Protein 5W39 (pdb70)

Sequence (171 aa):
MKEYTLDKAHTDVGFKIKHLQISNVKGNFKDYSAVIDFDPASAEFKKLDVTIKIASVNTENQTRDNHLQQDDFFKAKKYPDMTFTMKKYEKIDNEKGKMTGTLTIAGVSKDIVLDAEIGGVAKGKDGKEKIGFSLNGKIKRSDFKFATSTSTITLSDDINLCIEVEANEKE

Nearest PDB structures (foldseek):
  5w39-assembly1_A  TM=1.006E+00  e=1.011E-32  Campylobacter jejuni
  5w2x-assembly1_A  TM=1.005E+00  e=2.781E-31  Campylobacter jejuni
  5w17-assembly1_A  TM=1.004E+00  e=4.611E-31  Campylobacter jejuni subsp. jejuni NCTC 11168 = ATCC 700819
  5w2d-assembly1_A  TM=1.003E+00  e=7.228E-31  Campylobacter jejuni
  1wub-assembly1_A  TM=8.404E-01  e=8.706E-11  Thermus thermophilus

Secondary structure (DSSP, 8-state):
-------GGG-----------------EES-EEEEEEEETTTTEEEEEEEEEEGGGE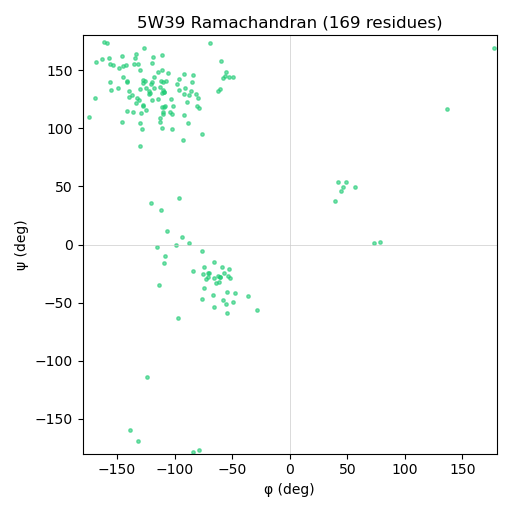E-S-HHHHHHHHSTTTT-TTT--EEEEEEEEEEEEETTEEEEEEEEEETTEEEEEEEEEE---EEE-TTS-EEEEEEEEEEEEGGGGTTTTTS-TTTS-SEEEEEEEEEEE---

Structure (mmCIF, N/CA/C/O backbone):
data_5W39
#
_entry.id   5W39
#
_cell.lengt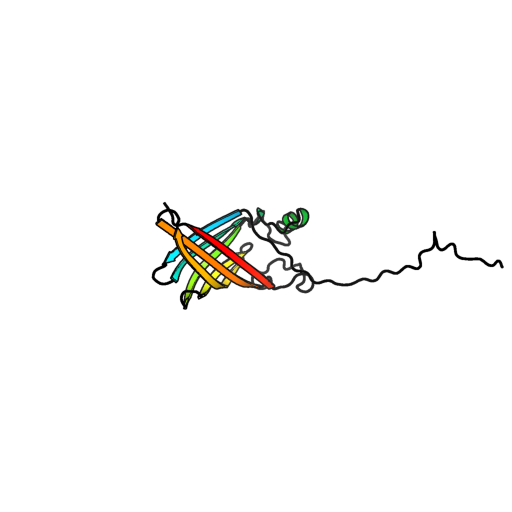h_a   178.242
_cell.length_b   178.242
_cell.length_c   50.599
_cell.angle_alpha   90.000
_cell.angle_beta   90.000
_cell.angle_gamma   120.000
#
_symmetry.space_group_name_H-M   'P 6 2 2'
#
loop_
_entity.id
_entity.type
_entity.pdbx_description
1 polymer 'Polyisoprenoid-binding protein'
2 non-polymer EICOSANE
3 non-polymer 'SULFATE ION'
4 non-polymer 3-(bromomethyl)-2,5,6-trimethyl-1H,7H-pyrazolo[1,2-a]pyrazole-1,7-dione
5 water water
#
loop_
_atom_site.group_PDB
_atom_site.id
_atom_site.type_symbol
_atom_site.label_atom_id
_atom_site.label_alt_id
_atom_site.label_comp_id
_atom_site.label_asym_id
_atom_site.label_entity_id
_atom_site.label_seq_id
_atom_site.pdbx_PDB_ins_code
_atom_site.Cartn_x
_atom_site.Cartn_y
_atom_site.Cartn_z
_atom_site.occupancy
_atom_site.B_iso_or_equiv
_atom_site.auth_seq_id
_atom_site.auth_comp_id
_atom_site.auth_asym_id
_atom_site.auth_atom_id
_atom_site.pdbx_PDB_model_num
ATOM 1 N N . MET A 1 1 ? 79.165 -42.784 38.543 1.00 81.78 21 MET A N 1
ATOM 2 C CA . MET A 1 1 ? 77.725 -43.161 38.519 1.00 88.54 21 MET A CA 1
ATOM 3 C C . MET A 1 1 ? 76.796 -42.083 39.069 1.00 79.38 21 MET A C 1
ATOM 4 O O . MET A 1 1 ? 77.215 -41.161 39.722 1.00 74.72 21 MET A O 1
ATOM 9 N N . LYS A 1 2 ? 75.518 -42.211 38.775 1.00 80.39 22 LYS A N 1
ATOM 10 C CA . LYS A 1 2 ? 74.509 -41.271 39.222 1.00 79.84 22 LYS A CA 1
ATOM 11 C C . LYS A 1 2 ? 73.322 -42.089 39.737 1.00 86.15 22 LYS A C 1
ATOM 12 O O . LYS A 1 2 ? 73.151 -43.257 39.374 1.00 106.89 22 LYS A O 1
ATOM 18 N N . GLU A 1 3 ? 72.537 -41.488 40.618 1.00 83.20 23 GLU A N 1
ATOM 19 C CA . GLU A 1 3 ? 71.445 -42.174 41.276 1.00 77.76 23 GLU A CA 1
ATOM 20 C C . GLU A 1 3 ? 70.175 -41.610 40.731 1.00 73.02 23 GLU A C 1
ATOM 21 O O . GLU A 1 3 ? 70.083 -40.399 40.509 1.00 76.11 23 GLU A O 1
ATOM 27 N N . TYR A 1 4 ? 69.195 -42.487 40.502 1.00 66.23 24 TYR A N 1
ATOM 28 C CA . TYR A 1 4 ? 67.933 -42.052 39.914 1.00 64.54 24 TYR A CA 1
ATOM 29 C C . TYR A 1 4 ? 66.760 -42.501 40.772 1.00 64.21 24 TYR A C 1
ATOM 30 O O . TYR A 1 4 ? 66.939 -43.293 41.704 1.00 67.86 24 TYR A O 1
ATOM 39 N N . THR A 1 5 ? 65.582 -41.978 40.453 1.00 58.49 25 THR A N 1
ATOM 40 C CA . THR A 1 5 ? 64.360 -42.227 41.170 1.00 71.53 25 THR A CA 1
ATOM 41 C C . THR A 1 5 ? 63.379 -42.421 40.068 1.00 70.65 25 THR A C 1
ATOM 42 O O . THR A 1 5 ? 63.280 -41.566 39.195 1.00 72.52 25 THR A O 1
ATOM 46 N N . LEU A 1 6 ? 62.626 -43.509 40.118 1.00 71.00 26 LEU A N 1
ATOM 47 C CA . LEU A 1 6 ? 61.603 -43.773 39.092 1.00 77.40 26 LEU A CA 1
ATOM 48 C C . LEU A 1 6 ? 60.649 -42.598 38.988 1.00 75.61 26 LEU A C 1
ATOM 49 O O . LEU A 1 6 ? 60.430 -41.896 39.964 1.00 94.30 26 LEU A O 1
ATOM 54 N N . ASP A 1 7 ? 60.121 -42.355 37.802 1.00 73.19 27 ASP A N 1
ATOM 55 C CA . ASP A 1 7 ? 58.945 -41.532 37.677 1.00 74.49 27 ASP A CA 1
ATOM 56 C C . ASP A 1 7 ? 57.842 -42.558 37.470 1.00 76.92 27 ASP A C 1
ATOM 57 O O . ASP A 1 7 ? 57.647 -43.077 36.368 1.00 79.02 27 ASP A O 1
ATOM 62 N N . LYS A 1 8 ? 57.135 -42.848 38.558 1.00 82.43 28 LYS A N 1
ATOM 63 C CA . LYS A 1 8 ? 56.066 -43.832 38.582 1.00 73.09 28 LYS A CA 1
ATOM 64 C C . LYS A 1 8 ? 54.981 -43.596 37.511 1.00 74.11 28 LYS A C 1
ATOM 65 O O . LYS A 1 8 ? 54.342 -44.548 37.050 1.00 80.85 28 LYS A O 1
ATOM 71 N N . ALA A 1 9 ? 54.804 -42.350 37.089 1.00 71.05 29 ALA A N 1
ATOM 72 C CA . ALA A 1 9 ? 53.765 -42.012 36.110 1.00 74.95 29 ALA A CA 1
ATOM 73 C C . ALA A 1 9 ? 54.104 -42.417 34.659 1.00 78.82 29 ALA A C 1
ATOM 74 O O . ALA A 1 9 ? 53.205 -42.609 33.848 1.00 78.51 29 ALA A O 1
ATOM 76 N N . HIS A 1 10 ? 55.392 -42.519 34.326 1.00 81.88 30 HIS A N 1
ATOM 77 C CA . HIS A 1 10 ? 55.829 -43.028 33.003 1.00 91.61 30 HIS A CA 1
ATOM 78 C C . HIS A 1 10 ? 56.718 -44.274 33.148 1.00 88.60 30 HIS A C 1
ATOM 79 O O . HIS A 1 10 ? 57.697 -44.438 32.400 1.00 81.89 30 HIS A O 1
ATOM 86 N N . THR A 1 11 ? 56.381 -45.106 34.149 1.00 82.25 31 THR A N 1
ATOM 87 C CA . THR A 1 11 ? 56.977 -46.429 34.412 1.00 67.75 31 THR A CA 1
ATOM 88 C C . THR A 1 11 ? 55.874 -47.514 34.488 1.00 67.92 31 THR A C 1
ATOM 89 O O . THR A 1 11 ? 54.777 -47.252 34.953 1.00 75.94 31 THR A O 1
ATOM 93 N N . ASP A 1 12 ? 56.162 -48.692 33.941 1.00 69.48 32 ASP A N 1
ATOM 94 C CA . ASP A 1 12 ? 55.252 -49.836 33.929 1.00 69.26 32 ASP A CA 1
ATOM 95 C C . ASP A 1 12 ? 56.075 -51.082 34.297 1.00 68.23 32 ASP A C 1
ATOM 96 O O . ASP A 1 12 ? 57.006 -51.455 33.564 1.00 71.05 32 ASP A O 1
ATOM 101 N N . VAL A 1 13 ? 55.771 -51.679 35.449 1.00 64.38 33 VAL A N 1
ATOM 102 C CA . VAL A 1 13 ? 56.375 -52.936 35.839 1.00 59.61 33 VAL A CA 1
ATOM 103 C C . VAL A 1 13 ? 55.420 -54.014 35.347 1.00 64.98 33 VAL A C 1
ATOM 104 O O . VAL A 1 13 ? 54.499 -54.399 36.059 1.00 77.26 33 VAL A O 1
ATOM 108 N N . GLY A 1 14 ? 55.635 -54.470 34.111 1.00 67.62 34 GLY A N 1
ATOM 109 C CA . GLY A 1 14 ? 54.649 -55.251 33.354 1.00 65.14 34 GLY A CA 1
ATOM 110 C C . GLY A 1 14 ? 55.025 -56.702 33.126 1.00 69.43 34 GLY A C 1
ATOM 111 O O . GLY A 1 14 ? 56.187 -57.080 33.290 1.00 70.29 34 GLY A O 1
ATOM 112 N N . PHE A 1 15 ? 54.022 -57.509 32.756 1.00 66.64 35 PHE A N 1
ATOM 113 C CA . PHE A 1 15 ? 54.175 -58.952 32.469 1.00 60.77 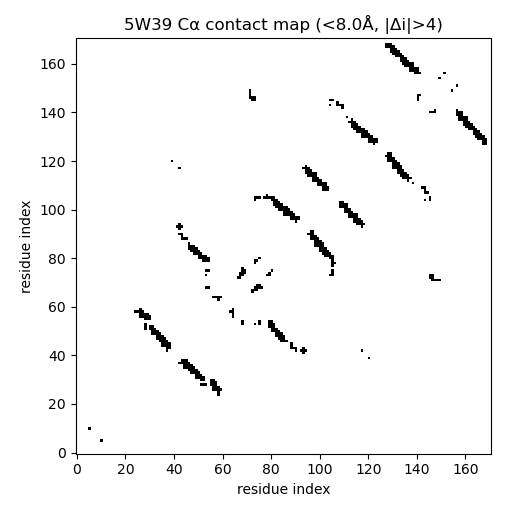35 PHE A CA 1
ATOM 114 C C . PHE A 1 15 ? 53.058 -59.450 31.548 1.00 60.31 35 PHE A C 1
ATOM 115 O O . PHE A 1 15 ? 51.982 -58.863 31.509 1.00 64.09 35 PHE A O 1
ATOM 123 N N . LYS A 1 16 ? 53.325 -60.533 30.822 1.00 60.53 36 LYS A N 1
ATOM 124 C CA . LYS A 1 16 ? 52.399 -61.125 29.858 1.00 58.46 36 LYS A CA 1
ATOM 125 C C . LYS A 1 16 ? 52.520 -62.621 30.039 1.00 57.16 36 LYS A C 1
ATOM 126 O O . LYS A 1 16 ? 53.646 -63.164 30.097 1.00 51.71 36 LYS A O 1
ATOM 132 N N . ILE A 1 17 ? 51.380 -63.295 30.132 1.00 48.67 37 ILE A N 1
ATOM 133 C CA . ILE A 1 17 ? 51.390 -64.764 30.194 1.00 49.13 37 ILE A CA 1
ATOM 134 C C . ILE A 1 17 ? 50.215 -65.332 29.391 1.00 54.62 37 ILE A C 1
ATOM 135 O O . ILE A 1 17 ? 49.082 -64.784 29.387 1.00 59.06 37 ILE A O 1
ATOM 140 N N . LYS A 1 18 ? 50.501 -66.408 28.689 1.00 55.54 38 LYS A N 1
ATOM 141 C CA . LYS A 1 18 ? 49.517 -67.010 27.828 1.00 63.91 38 LYS A CA 1
ATOM 142 C C . LYS A 1 18 ? 48.653 -67.988 28.638 1.00 66.88 38 LYS A C 1
ATOM 143 O O . LYS A 1 18 ? 49.188 -68.830 29.407 1.00 68.99 38 LYS A O 1
ATOM 149 N N . HIS A 1 19 ? 47.332 -67.885 28.482 1.00 60.29 39 HIS A N 1
ATOM 150 C CA . HIS A 1 19 ? 46.466 -68.988 28.912 1.00 67.67 39 HIS A CA 1
ATOM 151 C C . HIS A 1 19 ? 45.362 -69.423 27.938 1.00 68.80 39 HIS A C 1
ATOM 152 O O . HIS A 1 19 ? 44.966 -68.683 27.038 1.00 70.53 39 HIS A O 1
ATOM 159 N N . LEU A 1 20 ? 44.890 -70.642 28.167 1.00 65.45 40 LEU A N 1
ATOM 160 C CA . LEU A 1 20 ? 43.798 -71.236 27.445 1.00 64.83 40 LEU A CA 1
ATOM 161 C C . LEU A 1 20 ? 42.488 -70.947 28.154 1.00 68.11 40 LEU A C 1
ATOM 162 O O . LEU A 1 20 ? 42.465 -70.803 29.376 1.00 85.61 40 LEU A O 1
ATOM 167 N N . GLN A 1 21 ? 41.419 -70.799 27.374 1.00 69.97 41 GLN A N 1
ATOM 168 C CA . GLN A 1 21 ? 40.037 -70.695 27.875 1.00 69.07 41 GLN A CA 1
ATOM 169 C C . GLN A 1 21 ? 39.090 -71.478 26.994 1.00 71.65 41 GLN A C 1
ATOM 170 O O . GLN A 1 21 ? 39.069 -71.322 25.762 1.00 74.45 41 GLN A O 1
ATOM 176 N N . ILE A 1 22 ? 38.331 -72.344 27.645 1.00 72.03 42 ILE A N 1
ATOM 177 C CA . ILE A 1 22 ? 37.291 -73.140 27.012 1.00 68.98 42 ILE A CA 1
ATOM 178 C C . ILE A 1 22 ? 36.047 -72.275 26.969 1.00 67.87 42 ILE A C 1
ATOM 179 O O . ILE A 1 22 ? 35.801 -71.488 27.882 1.00 71.15 42 ILE A O 1
ATOM 184 N N . SER A 1 23 ? 35.330 -72.352 25.856 1.00 75.49 43 SER A N 1
ATOM 185 C CA . SER A 1 23 ? 34.033 -71.668 25.672 1.00 77.44 43 SER A CA 1
ATOM 186 C C . SER A 1 23 ? 33.185 -72.454 24.640 1.00 83.12 43 SER A C 1
ATOM 187 O O . SER A 1 23 ? 33.722 -73.217 23.799 1.00 78.09 43 SER A O 1
ATOM 190 N N . ASN A 1 24 ? 31.865 -72.298 24.751 1.00 81.79 44 ASN A N 1
ATOM 191 C CA . ASN A 1 24 ? 30.926 -72.909 23.818 1.00 79.48 44 ASN A CA 1
ATOM 192 C C . ASN A 1 24 ? 30.665 -71.988 22.651 1.00 74.28 44 ASN A C 1
ATOM 193 O O . ASN A 1 24 ? 30.240 -70.858 22.868 1.00 79.34 44 ASN A O 1
ATOM 198 N N . VAL A 1 25 ? 30.922 -72.431 21.419 1.00 67.04 45 VAL A N 1
ATOM 199 C CA . VAL A 1 25 ? 30.314 -71.720 20.271 1.00 70.46 45 VAL A CA 1
ATOM 200 C C . VAL A 1 25 ? 28.876 -72.219 20.143 1.00 67.12 45 VAL A C 1
ATOM 201 O O . VAL A 1 25 ? 28.664 -73.441 19.990 1.00 71.05 45 VAL A O 1
ATOM 205 N N . LYS A 1 26 ? 27.919 -71.290 20.269 1.00 61.04 46 LYS A N 1
ATOM 206 C CA . LYS A 1 26 ? 26.474 -71.557 20.095 1.00 62.88 46 LYS A CA 1
ATOM 207 C C . LYS A 1 26 ? 26.013 -70.958 18.742 1.00 71.55 46 LYS A C 1
ATOM 208 O O . LYS A 1 26 ? 26.570 -69.961 18.268 1.00 76.54 46 LYS A O 1
ATOM 210 N N . GLY A 1 27 ? 25.040 -71.592 18.094 1.00 75.81 47 GLY A N 1
ATOM 211 C CA . GLY A 1 27 ? 24.613 -71.170 16.765 1.00 69.20 47 GLY A CA 1
ATOM 212 C C . GLY A 1 27 ? 23.334 -71.840 16.368 1.00 71.72 47 GLY A C 1
ATOM 213 O O . GLY A 1 27 ? 22.989 -72.897 16.907 1.00 69.53 47 GLY A O 1
ATOM 214 N N . ASN A 1 28 ? 22.625 -71.209 15.436 1.00 74.55 48 ASN A N 1
ATOM 215 C CA . ASN A 1 28 ? 21.460 -71.815 14.767 1.00 73.75 48 ASN A CA 1
ATOM 216 C C . ASN A 1 28 ? 21.584 -71.614 13.255 1.00 74.05 48 ASN A C 1
ATOM 217 O O . ASN A 1 28 ? 22.654 -71.201 12.749 1.00 74.54 48 ASN A O 1
ATOM 222 N N . PHE A 1 29 ? 20.498 -71.902 12.546 1.00 67.02 49 PHE A N 1
ATOM 223 C CA . PHE A 1 29 ? 20.444 -71.701 11.109 1.00 67.39 49 PHE A CA 1
ATOM 224 C C . PHE A 1 29 ? 19.162 -70.949 10.796 1.00 75.89 49 PHE A C 1
ATOM 225 O O . PHE A 1 29 ? 18.082 -71.431 11.186 1.00 73.01 49 PHE A O 1
ATOM 233 N N . LYS A 1 30 ? 19.279 -69.791 10.113 1.00 74.99 50 LYS A N 1
ATOM 234 C CA . LYS A 1 30 ? 18.126 -68.916 9.820 1.00 81.86 50 LYS A CA 1
ATOM 235 C C . LYS A 1 30 ? 17.196 -69.550 8.759 1.00 80.96 50 LYS A C 1
ATOM 236 O O . LYS A 1 30 ? 15.972 -69.355 8.776 1.00 79.71 50 LYS A O 1
ATOM 238 N N . ASP A 1 31 ? 17.767 -70.382 7.898 1.00 75.09 51 ASP A N 1
ATOM 239 C CA . ASP A 1 31 ? 17.000 -70.957 6.813 1.00 79.12 51 ASP A CA 1
ATOM 240 C C . ASP A 1 31 ? 17.050 -72.491 6.675 1.00 69.34 51 ASP A C 1
ATOM 241 O O . ASP A 1 31 ? 18.116 -73.081 6.433 1.00 78.09 51 ASP A O 1
ATOM 246 N N . TYR A 1 32 ? 15.878 -73.115 6.774 1.00 61.26 52 TYR A N 1
ATOM 247 C CA . TYR A 1 32 ? 15.724 -74.581 6.807 1.00 60.33 52 TYR A CA 1
ATOM 248 C C . TYR A 1 32 ? 14.281 -74.916 6.501 1.00 61.38 52 TYR A C 1
ATOM 249 O O . TYR A 1 32 ? 13.388 -74.085 6.688 1.00 62.52 52 TYR A O 1
ATOM 258 N N .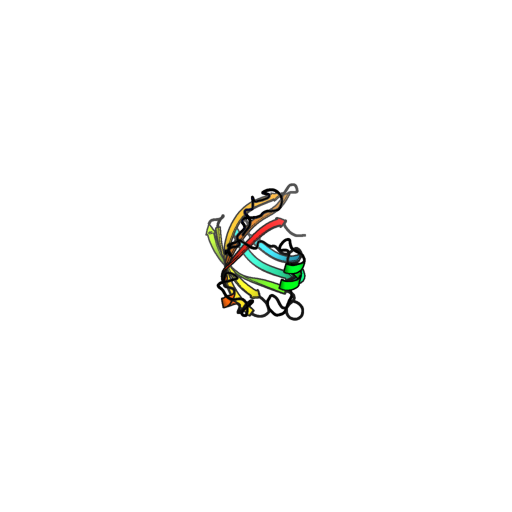 SER A 1 33 ? 14.019 -76.139 6.086 1.00 63.25 53 SER A N 1
ATOM 259 C CA . SER A 1 33 ? 12.629 -76.568 5.952 1.00 72.67 53 SER A CA 1
ATOM 260 C C . SER A 1 33 ? 12.412 -77.935 6.628 1.00 78.12 53 SER A C 1
ATOM 261 O O . SER A 1 33 ? 13.356 -78.739 6.740 1.00 80.35 53 SER A O 1
ATOM 264 N N . ALA A 1 34 ? 11.176 -78.219 7.039 1.00 70.25 54 ALA A N 1
ATOM 265 C CA . ALA A 1 34 ? 10.847 -79.564 7.498 1.00 69.32 54 ALA A CA 1
ATOM 266 C C . ALA A 1 34 ? 9.465 -80.043 7.101 1.00 66.37 54 ALA A C 1
ATOM 267 O O . ALA A 1 34 ? 8.551 -79.246 6.892 1.00 78.37 54 ALA A O 1
ATOM 269 N N . VAL A 1 35 ? 9.361 -81.365 7.034 1.00 63.13 55 VAL A N 1
ATOM 270 C CA . VAL A 1 35 ? 8.127 -82.138 6.926 1.00 67.68 55 VAL A CA 1
ATOM 271 C C . VAL A 1 35 ? 7.911 -82.950 8.243 1.00 69.15 55 VAL A C 1
ATOM 272 O O . VAL A 1 35 ? 8.628 -83.912 8.543 1.00 73.32 55 VAL A O 1
ATOM 276 N N . ILE A 1 36 ? 6.927 -82.524 9.025 1.00 66.70 56 ILE A N 1
ATOM 277 C CA . ILE A 1 36 ? 6.562 -83.127 10.299 1.00 63.95 56 ILE A CA 1
ATOM 278 C C . ILE A 1 36 ? 5.187 -83.878 10.288 1.00 70.65 56 ILE A C 1
ATOM 279 O O . ILE A 1 36 ? 4.118 -83.268 10.148 1.00 76.05 56 ILE A O 1
ATOM 284 N N . ASP A 1 37 ? 5.232 -85.201 10.420 1.00 69.38 57 ASP A N 1
ATOM 285 C CA . ASP A 1 37 ? 4.046 -86.020 10.602 1.00 67.83 57 ASP A CA 1
ATOM 286 C C . ASP A 1 37 ? 4.037 -86.590 12.003 1.00 73.97 57 ASP A C 1
ATOM 287 O O . ASP A 1 37 ? 4.917 -87.397 12.369 1.00 71.25 57 ASP A O 1
ATOM 292 N N . PHE A 1 38 ? 3.009 -86.216 12.759 1.00 69.17 58 PHE A N 1
ATOM 293 C CA . PHE A 1 38 ? 2.880 -86.597 14.155 1.00 71.34 58 PHE A CA 1
ATOM 294 C C . PHE A 1 38 ? 1.424 -86.916 14.536 1.00 71.59 58 PHE A C 1
ATOM 295 O O . PHE A 1 38 ? 0.508 -86.198 14.137 1.00 73.74 58 PHE A O 1
ATOM 303 N N . ASP A 1 39 ? 1.244 -87.954 15.357 1.00 70.19 59 ASP A N 1
ATOM 304 C CA . ASP A 1 39 ? -0.064 -88.466 15.789 1.00 61.89 59 ASP A CA 1
ATOM 305 C C . ASP A 1 39 ? -0.307 -88.211 17.261 1.00 67.60 59 ASP A C 1
ATOM 306 O O . ASP A 1 39 ? 0.162 -89.001 18.112 1.00 68.07 59 ASP A O 1
ATOM 311 N N . PRO A 1 40 ? -1.090 -87.163 17.578 1.00 65.34 60 PRO A N 1
ATOM 312 C CA . PRO A 1 40 ? -1.375 -86.843 18.988 1.00 65.89 60 PRO A CA 1
ATOM 313 C C . PRO A 1 40 ? -2.093 -87.960 19.765 1.00 61.69 60 PRO A C 1
ATOM 314 O O . PRO A 1 40 ? -1.910 -88.085 20.974 1.00 66.98 60 PRO A O 1
ATOM 318 N N . ALA A 1 41 ? -2.872 -88.794 19.083 1.00 60.35 61 ALA A N 1
ATOM 319 C CA . ALA A 1 41 ? -3.499 -89.945 19.770 1.00 69.58 61 ALA A CA 1
ATOM 320 C C . ALA A 1 41 ? -2.496 -90.855 20.505 1.00 70.62 61 ALA A C 1
ATOM 321 O O . ALA A 1 41 ? -2.779 -91.353 21.596 1.00 64.05 61 ALA A O 1
ATOM 323 N N . SER A 1 42 ? -1.347 -91.092 19.869 1.00 76.31 62 SER A N 1
ATOM 324 C CA . SER A 1 42 ? -0.370 -92.068 20.352 1.00 66.44 62 SER A CA 1
ATOM 325 C C . SER A 1 42 ? 0.962 -91.409 20.772 1.00 62.12 62 SER A C 1
ATOM 326 O O . SER A 1 42 ? 1.844 -92.085 21.278 1.00 71.07 62 SER A O 1
ATOM 329 N N . ALA A 1 43 ? 1.073 -90.091 20.606 1.00 62.63 63 ALA A N 1
ATOM 330 C CA . ALA A 1 43 ? 2.334 -89.333 20.791 1.00 64.97 63 ALA A CA 1
ATOM 331 C C . ALA A 1 43 ? 3.556 -89.976 20.118 1.00 64.97 63 ALA A C 1
ATOM 332 O O . ALA A 1 43 ? 4.599 -90.170 20.748 1.00 79.02 63 ALA A O 1
ATOM 334 N N . GLU A 1 44 ? 3.376 -90.324 18.842 1.00 61.32 64 GLU A N 1
ATOM 335 C CA . GLU A 1 44 ? 4.400 -90.872 17.970 1.00 64.32 64 GLU A CA 1
ATOM 336 C C . GLU A 1 44 ? 4.651 -89.995 16.757 1.00 68.65 64 GLU A C 1
ATOM 337 O O . GLU A 1 44 ? 3.722 -89.434 16.171 1.00 69.28 64 GLU A O 1
ATOM 343 N N . PHE A 1 45 ? 5.924 -89.866 16.397 1.00 68.14 65 PHE A N 1
ATOM 344 C CA . PHE A 1 45 ? 6.283 -89.261 15.137 1.00 57.89 65 PHE A CA 1
ATOM 345 C C . PHE A 1 45 ? 6.216 -90.316 14.064 1.00 58.48 65 PHE A C 1
ATOM 346 O O . PHE A 1 45 ? 6.497 -91.515 14.310 1.00 60.25 65 PHE A O 1
ATOM 354 N N . LYS A 1 46 ? 5.809 -89.871 12.875 1.00 62.40 66 LYS A N 1
ATOM 355 C CA . LYS A 1 46 ? 5.544 -90.779 11.725 1.00 69.83 66 LYS A CA 1
ATOM 356 C C . LYS A 1 46 ? 6.547 -90.536 10.599 1.00 64.82 66 LYS A C 1
ATOM 357 O O . LYS A 1 46 ? 6.988 -91.467 9.930 1.00 63.74 66 LYS A O 1
ATOM 363 N N . LYS A 1 47 ? 6.929 -89.272 10.442 1.00 57.44 67 LYS A N 1
ATOM 364 C CA . LYS A 1 47 ? 7.908 -88.855 9.480 1.00 59.54 67 LYS A CA 1
ATOM 365 C C . LYS A 1 47 ? 8.500 -87.543 10.018 1.00 60.44 67 LYS A C 1
ATOM 366 O O . LYS A 1 47 ? 7.761 -86.653 10.482 1.00 55.95 67 LYS A O 1
ATOM 372 N N . LEU A 1 48 ? 9.831 -87.443 10.010 1.00 59.93 68 LEU A N 1
ATOM 373 C CA . LEU A 1 48 ? 10.503 -86.165 10.273 1.00 58.68 68 LEU A CA 1
ATOM 374 C C . LEU A 1 48 ? 11.711 -86.032 9.355 1.00 60.90 68 LEU A C 1
ATOM 375 O O . LEU A 1 48 ? 12.650 -86.815 9.446 1.00 64.47 68 LEU A O 1
ATOM 380 N N . ASP A 1 49 ? 11.642 -85.048 8.468 1.00 58.75 69 ASP A N 1
ATOM 381 C CA . ASP A 1 49 ? 12.615 -84.818 7.403 1.00 58.54 69 ASP A CA 1
ATOM 382 C C . ASP A 1 49 ? 12.912 -83.346 7.435 1.00 61.27 69 ASP A C 1
ATOM 383 O O . ASP A 1 49 ? 12.004 -82.522 7.367 1.00 65.76 69 ASP A O 1
ATOM 388 N N . VAL A 1 50 ? 14.180 -83.015 7.628 1.00 63.78 70 VAL A N 1
ATOM 389 C CA . VAL A 1 50 ? 14.615 -81.619 7.778 1.00 63.50 70 VAL A CA 1
ATOM 390 C C . VAL A 1 50 ? 15.751 -81.371 6.778 1.00 64.30 70 VAL A C 1
ATOM 391 O O . VAL A 1 50 ? 16.593 -82.258 6.553 1.00 63.01 70 VAL A O 1
ATOM 395 N N . THR A 1 51 ? 15.752 -80.181 6.178 1.00 59.55 71 THR A N 1
ATOM 396 C CA . THR A 1 51 ? 16.832 -79.716 5.294 1.00 56.00 71 THR A CA 1
ATOM 397 C C . THR A 1 51 ? 17.203 -78.368 5.774 1.00 53.96 71 THR A C 1
ATOM 398 O O . THR A 1 51 ? 16.324 -77.532 6.049 1.00 53.43 71 THR A O 1
ATOM 402 N N . ILE A 1 52 ? 18.510 -78.166 5.894 1.00 55.40 72 ILE A N 1
ATOM 403 C CA . ILE A 1 52 ? 19.043 -76.957 6.489 1.00 60.89 72 ILE A CA 1
ATOM 404 C C . ILE A 1 52 ? 19.983 -76.375 5.477 1.00 60.46 72 ILE A C 1
ATOM 405 O O . ILE A 1 52 ? 20.802 -77.123 4.927 1.00 57.95 72 ILE A O 1
ATOM 410 N N . LYS A 1 53 ? 19.882 -75.062 5.257 1.00 63.65 73 LYS A N 1
ATOM 411 C CA . LYS A 1 53 ? 20.803 -74.340 4.346 1.00 68.58 73 LYS A CA 1
ATOM 412 C C . LYS A 1 53 ? 22.023 -73.875 5.111 1.00 66.37 73 LYS A C 1
ATOM 413 O O . LYS A 1 53 ? 21.976 -72.924 5.900 1.00 64.73 73 LYS A O 1
ATOM 419 N N . ILE A 1 54 ? 23.118 -74.586 4.882 1.00 65.94 74 ILE A N 1
ATOM 420 C CA . ILE A 1 54 ? 24.385 -74.291 5.526 1.00 64.20 74 ILE A CA 1
ATOM 421 C C . ILE A 1 54 ? 24.732 -72.791 5.448 1.00 72.07 74 ILE A C 1
ATOM 422 O O . ILE A 1 54 ? 25.178 -72.197 6.433 1.00 79.97 74 ILE A O 1
ATOM 427 N N . ALA A 1 55 ? 24.495 -72.177 4.288 1.00 79.52 75 ALA A N 1
ATOM 428 C CA . ALA A 1 55 ? 24.727 -70.731 4.099 1.00 78.22 75 ALA A CA 1
ATOM 429 C C . ALA A 1 55 ? 24.042 -69.833 5.146 1.00 78.76 75 ALA A C 1
ATOM 430 O O . ALA A 1 55 ? 24.458 -68.691 5.344 1.00 81.88 75 ALA A O 1
ATOM 432 N N . SER A 1 56 ? 23.006 -70.354 5.810 1.00 71.11 76 SER A N 1
ATOM 433 C CA . SER A 1 56 ? 22.210 -69.562 6.743 1.00 66.33 76 SER A CA 1
ATOM 434 C C . SER A 1 56 ? 22.696 -69.676 8.199 1.00 68.58 76 SER A C 1
ATOM 435 O O . SER A 1 56 ? 22.076 -69.118 9.118 1.00 68.82 76 SER A O 1
ATOM 438 N N . VAL A 1 57 ? 23.828 -70.359 8.389 1.00 63.40 77 VAL A N 1
ATOM 439 C CA . VAL A 1 57 ? 24.435 -70.491 9.697 1.00 68.62 77 VAL A CA 1
ATOM 440 C C . VAL A 1 57 ? 24.562 -69.145 10.395 1.00 74.27 77 VAL A C 1
ATOM 441 O O . VAL A 1 57 ? 24.781 -68.124 9.746 1.00 76.45 77 VAL A O 1
ATOM 445 N N . ASN A 1 58 ? 24.381 -69.146 11.713 1.00 79.41 78 ASN A N 1
ATOM 446 C CA . ASN A 1 58 ? 24.542 -67.932 12.497 1.00 77.46 78 ASN A CA 1
ATOM 447 C C . ASN A 1 58 ? 25.124 -68.189 13.901 1.00 76.00 78 ASN A C 1
ATOM 448 O O . ASN A 1 58 ? 24.446 -68.685 14.806 1.00 68.27 78 ASN A O 1
ATOM 453 N N . THR A 1 59 ? 26.390 -67.841 14.064 1.00 74.57 79 THR A N 1
ATOM 454 C CA . THR A 1 59 ? 27.042 -68.031 15.338 1.00 77.72 79 THR A CA 1
ATOM 455 C C . THR A 1 59 ? 27.334 -66.686 15.958 1.00 83.27 79 THR A C 1
ATOM 456 O O . THR A 1 59 ? 28.302 -66.546 16.724 1.00 82.96 79 THR A O 1
ATOM 460 N N . GLU A 1 60 ? 26.479 -65.712 15.622 1.00 86.90 80 GLU A N 1
ATOM 461 C CA . GLU A 1 60 ? 26.601 -64.318 16.072 1.00 101.54 80 GLU A CA 1
ATOM 462 C C . GLU A 1 60 ? 28.012 -63.745 15.877 1.00 106.29 80 GLU A C 1
ATOM 463 O O . GLU A 1 60 ? 28.635 -63.248 16.826 1.00 121.33 80 GLU A O 1
ATOM 469 N N . ASN A 1 61 ? 28.517 -63.844 14.651 1.00 98.94 81 ASN A N 1
ATOM 470 C CA . ASN A 1 61 ? 29.868 -63.405 14.319 1.00 97.06 81 ASN A CA 1
ATOM 471 C C . ASN A 1 61 ? 29.982 -63.551 12.819 1.00 101.90 81 ASN A C 1
ATOM 472 O O . ASN A 1 61 ? 30.040 -64.674 12.306 1.00 99.23 81 ASN A O 1
ATOM 477 N N . GLN A 1 62 ? 30.031 -62.411 12.129 1.00 112.86 82 GLN A N 1
ATOM 478 C CA . GLN A 1 62 ? 30.073 -62.385 10.663 1.00 119.54 82 GLN A CA 1
ATOM 479 C C . GLN A 1 62 ? 31.245 -63.204 10.071 1.00 110.30 82 GLN A C 1
ATOM 480 O O . GLN A 1 62 ? 31.023 -64.070 9.212 1.00 100.13 82 GLN A O 1
ATOM 486 N N . THR A 1 63 ? 32.467 -62.956 10.548 1.00 98.87 83 THR A N 1
ATOM 487 C CA . THR A 1 63 ? 33.658 -63.599 9.961 1.00 106.36 83 THR A CA 1
ATOM 488 C C . THR A 1 63 ? 33.685 -65.131 10.168 1.00 98.90 83 THR A C 1
ATOM 489 O O . THR A 1 63 ? 34.235 -65.861 9.324 1.00 101.11 83 THR A O 1
ATOM 493 N N . ARG A 1 64 ? 33.077 -65.612 11.260 1.00 93.42 84 ARG A N 1
ATOM 494 C CA . ARG A 1 64 ? 33.051 -67.057 11.550 1.00 89.28 84 ARG A CA 1
ATOM 495 C C . ARG A 1 64 ? 32.032 -67.754 10.657 1.00 82.70 84 ARG A C 1
ATOM 496 O O . ARG A 1 64 ? 32.327 -68.787 10.054 1.00 80.72 84 ARG A O 1
ATOM 504 N N . ASP A 1 65 ? 30.843 -67.170 10.568 1.00 78.13 85 ASP A N 1
ATOM 505 C CA . ASP A 1 65 ? 29.804 -67.649 9.670 1.00 80.22 85 ASP A CA 1
ATOM 506 C C . ASP A 1 65 ? 30.328 -67.879 8.235 1.00 82.70 85 ASP A C 1
ATOM 507 O O . ASP A 1 65 ? 30.158 -68.976 7.675 1.00 84.99 85 ASP A O 1
ATOM 512 N N . ASN A 1 66 ? 31.033 -66.882 7.695 1.00 78.99 86 ASN A N 1
ATOM 513 C CA . ASN A 1 66 ? 31.739 -67.018 6.419 1.00 75.50 86 ASN A CA 1
ATOM 514 C C . ASN A 1 66 ? 32.753 -68.140 6.431 1.00 72.73 86 ASN A C 1
ATOM 515 O O . ASN A 1 66 ? 32.785 -68.947 5.505 1.00 76.56 86 ASN A O 1
ATOM 520 N N . HIS A 1 67 ? 33.581 -68.195 7.469 1.00 64.99 87 HIS A N 1
ATOM 521 C CA . HIS A 1 67 ? 34.613 -69.213 7.526 1.00 69.98 87 HIS A CA 1
ATOM 522 C C . HIS A 1 67 ? 33.992 -70.645 7.538 1.00 75.31 87 HIS A C 1
ATOM 523 O O . HIS A 1 67 ? 34.569 -71.588 6.955 1.00 64.94 87 HIS A O 1
ATOM 530 N N . LEU A 1 68 ? 32.799 -70.793 8.142 1.00 74.89 88 LEU A N 1
ATOM 531 C CA . LEU A 1 68 ? 32.134 -72.115 8.230 1.00 76.65 88 LEU A CA 1
ATOM 532 C C . LEU A 1 68 ? 31.772 -72.654 6.849 1.00 78.94 88 LEU A C 1
ATOM 533 O O . LEU A 1 68 ? 31.834 -73.869 6.610 1.00 67.91 88 LEU A O 1
ATOM 538 N N . GLN A 1 69 ? 31.451 -71.722 5.949 1.00 70.31 89 GLN A N 1
ATOM 539 C CA . GLN A 1 69 ? 31.227 -72.012 4.537 1.00 68.74 89 GLN A CA 1
ATOM 540 C C . GLN A 1 69 ? 32.418 -72.622 3.784 1.00 64.24 89 GLN A C 1
ATOM 541 O O . GLN A 1 69 ? 32.186 -73.357 2.842 1.00 66.44 89 GLN A O 1
ATOM 547 N N . GLN A 1 70 ? 33.655 -72.338 4.216 1.00 71.19 90 GLN A N 1
ATOM 548 C CA . GLN A 1 70 ? 34.913 -72.719 3.497 1.00 73.38 90 GLN A CA 1
ATOM 549 C C . GLN A 1 70 ? 35.204 -74.226 3.495 1.00 69.34 90 GLN A C 1
ATOM 550 O O . GLN A 1 70 ? 34.529 -74.988 4.174 1.00 67.84 90 GLN A O 1
ATOM 556 N N . ASP A 1 71 ? 36.247 -74.616 2.754 1.00 75.60 91 ASP A N 1
ATOM 557 C CA . ASP A 1 71 ? 36.679 -76.010 2.521 1.00 84.00 91 ASP A CA 1
ATOM 558 C C . ASP A 1 71 ? 36.980 -76.788 3.761 1.00 74.68 91 ASP A C 1
ATOM 559 O O . ASP A 1 71 ? 36.966 -78.028 3.734 1.00 82.63 91 ASP A O 1
ATOM 564 N N . ASP A 1 72 ? 37.319 -76.087 4.829 1.00 79.21 92 ASP A N 1
ATOM 565 C CA . ASP A 1 72 ? 37.833 -76.770 6.021 1.00 85.08 92 ASP A CA 1
ATOM 566 C C . ASP A 1 72 ? 36.696 -76.957 7.072 1.00 81.52 92 ASP A C 1
ATOM 567 O O . ASP A 1 72 ? 36.895 -77.549 8.145 1.00 73.04 92 ASP A O 1
ATOM 572 N N . PHE A 1 73 ? 35.507 -76.457 6.694 1.00 75.31 93 PHE A N 1
ATOM 573 C CA . PHE A 1 73 ? 34.231 -76.691 7.372 1.00 67.32 93 PHE A CA 1
ATOM 574 C C . PHE A 1 73 ? 33.139 -77.282 6.466 1.00 62.21 93 PHE A C 1
ATOM 575 O O . PHE A 1 73 ? 33.291 -78.407 6.010 1.00 56.84 93 PHE A O 1
ATOM 583 N N . PHE A 1 74 ? 32.072 -76.545 6.205 1.00 56.17 94 PHE A N 1
ATOM 584 C CA . PHE A 1 74 ? 30.919 -77.071 5.495 1.00 61.91 94 PHE A CA 1
ATOM 585 C C . PHE A 1 74 ? 31.054 -77.328 3.999 1.00 66.74 94 PHE A C 1
ATOM 586 O O . PHE A 1 74 ? 30.374 -78.232 3.464 1.00 71.08 94 PHE A O 1
ATOM 594 N N . LYS A 1 75 ? 31.914 -76.532 3.347 1.00 67.68 95 LYS A N 1
ATOM 595 C CA . LYS A 1 75 ? 32.169 -76.567 1.905 1.00 57.31 95 LYS A CA 1
ATOM 596 C C . LYS A 1 75 ? 30.856 -76.369 1.164 1.00 55.86 95 LYS A C 1
ATOM 597 O O . LYS A 1 75 ? 30.505 -77.135 0.266 1.00 63.35 95 LYS A O 1
ATOM 603 N N . ALA A 1 76 ? 30.130 -75.337 1.587 1.00 54.97 96 ALA A N 1
ATOM 604 C CA . ALA A 1 76 ? 28.831 -74.940 1.046 1.00 63.28 96 ALA A CA 1
ATOM 605 C C . ALA A 1 76 ? 28.705 -74.749 -0.468 1.00 71.01 96 ALA A C 1
ATOM 606 O O . ALA A 1 76 ? 27.593 -74.891 -0.990 1.00 75.22 96 ALA A O 1
ATOM 608 N N . LYS A 1 77 ? 29.795 -74.363 -1.151 1.00 74.54 97 LYS A N 1
ATOM 609 C CA . LYS A 1 77 ? 29.787 -74.315 -2.622 1.00 72.36 97 LYS A CA 1
ATOM 610 C C . LYS A 1 77 ? 29.358 -75.719 -3.095 1.00 67.03 97 LYS A C 1
ATOM 611 O O . LYS A 1 77 ? 28.315 -75.842 -3.714 1.00 68.12 97 LYS A O 1
ATOM 613 N N . LYS A 1 78 ? 30.109 -76.761 -2.725 1.00 59.10 98 LYS A N 1
ATOM 614 C CA . LYS A 1 78 ? 29.832 -78.161 -3.140 1.00 57.48 98 LYS A CA 1
ATOM 615 C C . LYS A 1 78 ? 28.628 -78.813 -2.415 1.00 62.53 98 LYS A C 1
ATOM 616 O O . LYS A 1 78 ? 27.873 -79.523 -3.063 1.00 75.91 98 LYS A O 1
ATOM 622 N N . TYR A 1 79 ? 28.430 -78.538 -1.109 1.00 67.60 99 TYR A N 1
ATOM 623 C CA . TYR A 1 79 ? 27.353 -79.160 -0.288 1.00 55.84 99 TYR A CA 1
ATOM 624 C C . TYR A 1 79 ? 26.574 -78.092 0.456 1.00 58.43 99 TYR A C 1
ATOM 625 O O . TYR A 1 79 ? 26.856 -77.794 1.607 1.00 63.66 99 TYR A O 1
ATOM 634 N N . PRO A 1 80 ? 25.583 -77.506 -0.209 1.00 66.92 100 PRO A N 1
ATOM 635 C CA . PRO A 1 80 ? 24.863 -76.345 0.370 1.00 63.97 100 PRO A CA 1
ATOM 636 C C . PRO A 1 80 ? 23.886 -76.692 1.499 1.00 64.58 100 PRO A C 1
ATOM 637 O O . PRO A 1 80 ? 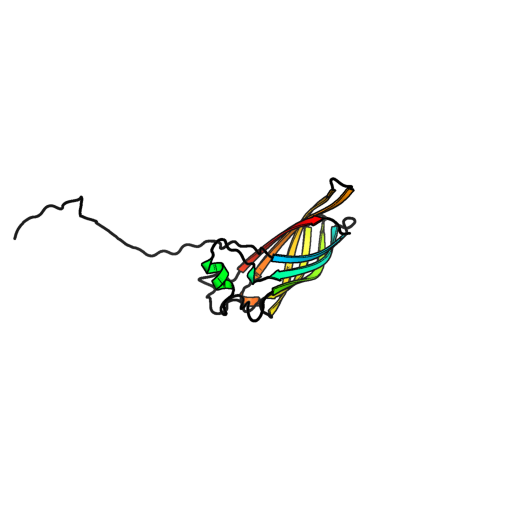23.431 -75.793 2.262 1.00 68.85 100 PRO A O 1
ATOM 641 N N . ASP A 1 81 ? 23.495 -77.953 1.580 1.00 61.03 101 ASP A N 1
ATOM 642 C CA . ASP A 1 81 ? 22.503 -78.256 2.598 1.00 72.03 101 ASP A CA 1
ATOM 643 C C . ASP A 1 81 ? 22.806 -79.434 3.522 1.00 69.22 101 ASP A C 1
ATOM 644 O O . ASP A 1 81 ? 23.559 -80.324 3.129 1.00 56.09 101 ASP A O 1
ATOM 649 N N . MET A 1 82 ? 22.322 -79.395 4.775 1.00 65.22 102 MET A N 1
ATOM 650 C CA . MET A 1 82 ? 22.388 -80.612 5.581 1.00 58.52 102 MET A CA 1
ATOM 651 C C . MET A 1 82 ? 21.003 -81.142 5.809 1.00 62.74 102 MET A C 1
ATOM 652 O O . MET A 1 82 ? 20.030 -80.368 5.947 1.00 66.67 102 MET A O 1
ATOM 657 N N . THR A 1 83 ? 20.926 -82.468 5.754 1.00 55.20 103 THR A N 1
ATOM 658 C CA . THR A 1 83 ? 19.677 -83.191 5.829 1.00 53.93 103 THR A CA 1
ATOM 659 C C . THR A 1 83 ? 19.605 -84.167 7.017 1.00 56.32 103 THR A C 1
ATOM 660 O O . THR A 1 83 ? 20.566 -84.882 7.342 1.00 54.97 103 THR A O 1
ATOM 664 N N . PHE A 1 84 ? 18.437 -84.170 7.646 1.00 58.36 104 PHE A N 1
ATOM 665 C CA . PHE A 1 84 ? 18.068 -85.196 8.569 1.00 59.36 104 PHE A CA 1
ATOM 666 C C . PHE A 1 84 ? 16.777 -85.870 8.116 1.00 58.45 104 PHE A C 1
ATOM 667 O O . PHE A 1 84 ? 15.791 -85.186 7.865 1.00 59.71 104 PHE A O 1
ATOM 675 N N . THR A 1 85 ? 16.775 -87.199 8.116 1.00 52.27 105 THR A N 1
ATOM 676 C CA . THR A 1 85 ? 15.645 -88.032 7.739 1.00 52.22 105 THR A CA 1
ATOM 677 C C . THR A 1 85 ? 15.381 -89.073 8.808 1.00 53.12 105 THR A C 1
ATOM 678 O O . THR A 1 85 ? 16.216 -89.977 8.997 1.00 60.78 105 THR A O 1
ATOM 682 N N . MET A 1 86 ? 14.238 -88.963 9.495 1.00 49.60 106 MET A N 1
ATOM 683 C CA . MET A 1 86 ? 13.846 -89.947 10.497 1.00 49.67 106 MET A CA 1
ATOM 684 C C . MET A 1 86 ? 13.629 -91.354 9.921 1.00 50.72 106 MET A C 1
ATOM 685 O O . MET A 1 86 ? 12.930 -91.505 8.931 1.00 59.13 106 MET A O 1
ATOM 690 N N . LYS A 1 87 ? 14.197 -92.379 10.549 1.00 52.26 107 LYS A N 1
ATOM 691 C CA . LYS A 1 87 ? 13.965 -93.776 10.142 1.00 55.14 107 LYS A CA 1
ATOM 692 C C . LYS A 1 87 ? 13.111 -94.620 11.121 1.00 59.13 107 LYS A C 1
ATOM 693 O O . LYS A 1 87 ? 12.612 -95.677 10.735 1.00 71.09 107 LYS A O 1
ATOM 699 N N . LYS A 1 88 ? 12.926 -94.154 12.362 1.00 58.30 108 LYS A N 1
ATOM 700 C CA . LYS A 1 88 ? 12.416 -94.974 13.485 1.00 57.80 108 LYS A CA 1
ATOM 701 C C . LYS A 1 88 ? 12.112 -93.968 14.601 1.00 59.98 108 LYS A C 1
ATOM 702 O O . LYS A 1 88 ? 12.965 -93.132 14.957 1.00 69.53 108 LYS A O 1
ATOM 708 N N . TYR A 1 89 ? 10.888 -93.990 15.116 1.00 56.87 109 TYR A N 1
ATOM 709 C CA . TYR A 1 89 ? 10.613 -93.342 16.404 1.00 55.61 109 TYR A CA 1
ATOM 710 C C . TYR A 1 89 ? 10.240 -94.431 17.385 1.00 57.28 109 TYR A C 1
ATOM 711 O O . TYR A 1 89 ? 9.385 -95.254 17.088 1.00 59.95 109 TYR A O 1
ATOM 720 N N . GLU A 1 90 ? 10.941 -94.492 18.514 1.00 57.14 110 GLU A N 1
ATOM 721 C CA . GLU A 1 90 ? 10.655 -95.506 19.535 1.00 54.06 110 GLU A CA 1
ATOM 722 C C . GLU A 1 90 ? 10.122 -94.742 20.730 1.00 58.46 110 GLU A C 1
ATOM 723 O O . GLU A 1 90 ? 10.908 -94.046 21.416 1.00 59.42 110 GLU A O 1
ATOM 729 N N . LYS A 1 91 ? 8.797 -94.835 20.950 1.00 60.64 111 LYS A N 1
ATOM 730 C CA . LYS A 1 91 ? 8.109 -94.155 22.082 1.00 62.41 111 LYS A CA 1
ATOM 731 C C . LYS A 1 91 ? 8.643 -94.611 23.442 1.00 60.70 111 LYS A C 1
ATOM 732 O O . LYS A 1 91 ? 8.825 -95.812 23.625 1.00 59.52 111 LYS A O 1
ATOM 738 N N . ILE A 1 92 ? 8.929 -93.676 24.363 1.00 55.43 112 ILE A N 1
ATOM 739 C CA . ILE A 1 92 ? 9.194 -94.067 25.763 1.00 56.29 112 ILE A CA 1
AT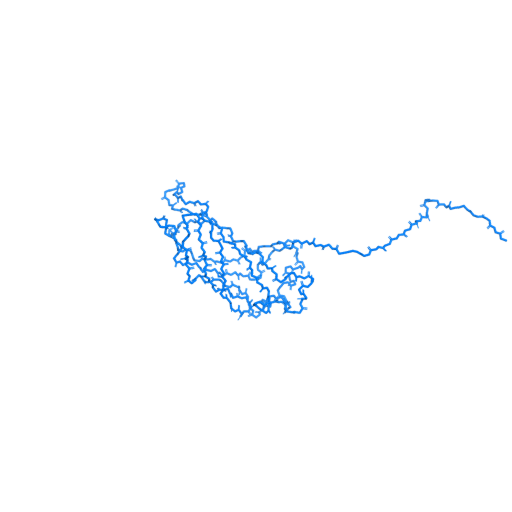OM 740 C C . ILE A 1 92 ? 7.910 -93.889 26.575 1.00 54.82 112 ILE A C 1
ATOM 741 O O . ILE A 1 92 ? 7.406 -94.851 27.102 1.00 51.72 112 ILE A O 1
ATOM 746 N N . ASP A 1 93 ? 7.419 -92.665 26.691 1.00 55.62 113 ASP A N 1
ATOM 747 C CA . ASP A 1 93 ? 6.044 -92.416 27.096 1.00 59.42 113 ASP A CA 1
ATOM 748 C C . ASP A 1 93 ? 5.532 -91.281 26.206 1.00 55.23 113 ASP A C 1
ATOM 749 O O . ASP A 1 93 ? 6.107 -91.026 25.135 1.00 75.80 113 ASP A O 1
ATOM 754 N N . ASN A 1 94 ? 4.478 -90.593 26.626 1.00 58.50 114 ASN A N 1
ATOM 755 C CA . ASN A 1 94 ? 3.912 -89.491 25.823 1.00 64.76 114 ASN A CA 1
ATOM 756 C C . ASN A 1 94 ? 4.714 -88.216 25.874 1.00 63.05 114 ASN A C 1
ATOM 757 O O . ASN A 1 94 ? 4.377 -87.277 25.189 1.00 79.91 114 ASN A O 1
ATOM 762 N N . GLU A 1 95 ? 5.752 -88.151 26.680 1.00 63.70 115 GLU A N 1
ATOM 763 C CA . GLU A 1 95 ? 6.558 -86.932 26.721 1.00 67.56 115 GLU A CA 1
ATOM 764 C C . GLU A 1 95 ? 7.922 -87.099 26.083 1.00 67.98 115 GLU A C 1
ATOM 765 O O . GLU A 1 95 ? 8.625 -86.095 25.863 1.00 63.48 115 GLU A O 1
ATOM 771 N N . LYS A 1 96 ? 8.263 -88.360 25.779 1.00 63.18 116 LYS A N 1
ATOM 772 C CA . LYS A 1 96 ? 9.637 -88.798 25.611 1.00 59.37 116 LYS A CA 1
ATOM 773 C C . LYS A 1 96 ? 9.732 -89.933 24.601 1.00 58.44 116 LYS A C 1
ATOM 774 O O . LYS A 1 96 ? 8.961 -90.909 24.643 1.00 55.18 116 LYS A O 1
ATOM 780 N N . GLY A 1 97 ? 10.706 -89.823 23.707 1.00 50.23 117 GLY A N 1
ATOM 781 C CA . GLY A 1 97 ? 11.051 -90.987 22.875 1.00 49.92 117 GLY A CA 1
ATOM 782 C C . GLY A 1 97 ? 12.424 -90.827 22.273 1.00 48.59 117 GLY A C 1
ATOM 783 O O . GLY A 1 97 ? 13.026 -89.752 22.389 1.00 50.17 117 GLY A O 1
ATOM 784 N N . LYS A 1 98 ? 12.874 -91.879 21.602 1.00 45.27 118 LYS A N 1
ATOM 785 C CA . LYS A 1 98 ? 14.183 -91.996 21.002 1.00 47.20 118 LYS A CA 1
ATOM 786 C C . LYS A 1 98 ? 13.943 -91.937 19.498 1.00 50.22 118 LYS A C 1
ATOM 787 O O . LYS A 1 98 ? 13.258 -92.821 18.960 1.00 48.48 118 LYS A O 1
ATOM 793 N N . MET A 1 99 ? 14.498 -90.921 18.817 1.00 49.21 119 MET A N 1
ATOM 794 C CA . MET A 1 99 ? 14.359 -90.800 17.349 1.00 46.17 119 MET A CA 1
ATOM 795 C C . MET A 1 99 ? 15.627 -91.217 16.617 1.00 49.21 119 MET A C 1
ATOM 796 O O . MET A 1 99 ? 16.720 -90.721 16.913 1.00 56.87 119 MET A O 1
ATOM 801 N N . THR A 1 100 ? 15.498 -92.146 15.685 1.00 46.42 120 THR A N 1
ATOM 802 C CA . THR A 1 100 ? 16.638 -92.559 14.857 1.00 48.00 120 THR A CA 1
ATOM 803 C C . THR A 1 100 ? 16.497 -92.077 13.419 1.00 53.71 120 THR A C 1
ATOM 804 O O . THR A 1 100 ? 15.439 -92.204 12.813 1.00 62.83 120 THR A O 1
ATOM 808 N N . GLY A 1 101 ? 17.556 -91.481 12.898 1.00 54.77 121 GLY A N 1
ATOM 809 C CA . GLY A 1 101 ? 17.529 -90.895 11.558 1.00 53.23 121 GLY A CA 1
ATOM 810 C C . GLY A 1 101 ? 18.898 -90.732 10.949 1.00 53.38 121 GLY A C 1
ATOM 811 O O . GLY A 1 101 ? 19.923 -90.972 11.584 1.00 56.25 121 GLY A O 1
ATOM 812 N N . THR A 1 102 ? 18.922 -90.331 9.695 1.00 55.60 122 THR A N 1
ATOM 813 C CA . THR A 1 102 ? 20.170 -90.294 8.942 1.00 48.32 122 THR A CA 1
ATOM 814 C C . THR A 1 102 ? 20.448 -88.848 8.827 1.00 48.27 122 THR A C 1
ATOM 815 O O . THR A 1 102 ? 19.634 -88.074 8.269 1.00 53.14 122 THR A O 1
ATOM 819 N N . LEU A 1 103 ? 21.588 -88.474 9.396 1.00 49.49 123 LEU A N 1
ATOM 820 C CA . LEU A 1 103 ? 22.111 -87.126 9.238 1.00 47.89 123 LEU A CA 1
ATOM 821 C C . LEU A 1 103 ? 23.147 -87.173 8.131 1.00 48.92 123 LEU A C 1
ATOM 822 O O . LEU A 1 103 ? 23.975 -88.144 8.025 1.00 43.69 123 LEU A O 1
ATOM 827 N N . THR A 1 104 ? 23.074 -86.139 7.297 1.00 51.02 124 THR A N 1
ATOM 828 C CA . THR A 1 104 ? 24.014 -85.964 6.187 1.00 55.62 124 THR A CA 1
ATOM 829 C C . THR A 1 104 ? 24.655 -84.610 6.296 1.00 54.83 124 THR A C 1
ATOM 830 O O . THR A 1 104 ? 23.965 -83.577 6.231 1.00 53.10 124 THR A O 1
ATOM 834 N N . ILE A 1 105 ? 25.967 -84.630 6.512 1.00 55.57 125 ILE A N 1
ATOM 835 C CA . ILE A 1 105 ? 26.761 -83.391 6.577 1.00 60.82 125 ILE A CA 1
ATOM 836 C C . ILE A 1 105 ? 27.785 -83.488 5.473 1.00 61.68 125 ILE A C 1
ATOM 837 O O . ILE A 1 105 ? 28.518 -84.498 5.392 1.00 54.10 125 ILE A O 1
ATOM 842 N N . ALA A 1 106 ? 27.794 -82.477 4.593 1.00 62.55 126 ALA A N 1
ATOM 843 C CA . ALA A 1 106 ? 28.734 -82.444 3.438 1.00 58.87 126 ALA A CA 1
ATOM 844 C C . ALA A 1 106 ? 28.897 -83.797 2.746 1.00 62.15 126 ALA A C 1
ATOM 845 O O . ALA A 1 106 ? 30.016 -84.322 2.622 1.00 64.76 126 ALA A O 1
ATOM 847 N N . GLY A 1 107 ? 27.773 -84.391 2.345 1.00 55.88 127 GLY A N 1
ATOM 848 C CA . GLY A 1 107 ? 27.813 -85.660 1.653 1.00 46.25 127 GLY A CA 1
ATOM 849 C C . GLY A 1 107 ? 28.157 -86.870 2.502 1.00 58.44 127 GLY A C 1
ATOM 850 O O . GLY A 1 107 ? 28.217 -88.027 2.001 1.00 58.11 127 GLY A O 1
ATOM 851 N N . VAL A 1 108 ? 28.373 -86.673 3.798 1.00 53.96 128 VAL A N 1
ATOM 852 C CA . VAL A 1 108 ? 28.606 -87.878 4.585 1.00 53.00 128 VAL A CA 1
ATOM 853 C C . VAL A 1 108 ? 27.441 -88.177 5.539 1.00 52.95 128 VAL A C 1
ATOM 854 O O . VAL A 1 108 ? 26.853 -87.267 6.171 1.00 52.98 128 VAL A O 1
ATOM 858 N N . SER A 1 109 ? 27.035 -89.439 5.520 1.00 48.47 129 SER A N 1
ATOM 859 C CA . SER A 1 109 ? 25.795 -89.816 6.135 1.00 51.80 129 SER A CA 1
ATOM 860 C C . SER A 1 109 ? 26.041 -90.762 7.238 1.00 54.17 129 SER A C 1
ATOM 861 O O . SER A 1 109 ? 26.808 -91.706 7.082 1.00 54.93 129 SER A O 1
ATOM 864 N N . LYS A 1 110 ? 25.389 -90.513 8.365 1.00 60.66 130 LYS A N 1
ATOM 865 C CA . LYS A 1 110 ? 25.463 -91.431 9.516 1.00 61.24 130 LYS A CA 1
ATOM 866 C C . LYS A 1 110 ? 24.108 -91.456 10.237 1.00 55.54 130 LYS A C 1
ATOM 867 O O . LYS A 1 110 ? 23.368 -90.460 10.267 1.00 54.92 130 LYS A O 1
ATOM 873 N N . ASP A 1 111 ? 23.737 -92.620 10.743 1.00 61.55 131 ASP A N 1
ATOM 874 C CA . ASP A 1 111 ? 22.523 -92.719 11.562 1.00 62.69 131 ASP A CA 1
ATOM 875 C C . ASP A 1 111 ? 22.791 -92.243 12.958 1.00 58.72 131 ASP A C 1
ATOM 876 O O . ASP A 1 111 ? 23.746 -92.694 13.579 1.00 69.58 131 ASP A O 1
ATOM 881 N N . ILE A 1 112 ? 21.977 -91.298 13.420 1.00 55.73 132 ILE A N 1
ATOM 882 C CA . ILE A 1 112 ? 22.055 -90.759 14.794 1.00 55.15 132 ILE A CA 1
ATOM 883 C C . ILE A 1 112 ? 20.793 -90.978 15.656 1.00 57.02 132 ILE A C 1
ATOM 884 O O . ILE A 1 112 ? 19.708 -91.260 15.136 1.00 61.02 132 ILE A O 1
ATOM 889 N N . VAL A 1 113 ? 20.937 -90.872 16.974 1.00 60.64 133 VAL A N 1
ATOM 890 C CA . VAL A 1 113 ? 19.770 -90.879 17.854 1.00 55.75 133 VAL A CA 1
ATOM 891 C C . VAL A 1 113 ? 19.579 -89.510 18.483 1.00 53.68 133 VAL A C 1
ATOM 892 O O . VAL A 1 113 ? 20.517 -88.913 18.959 1.00 56.38 133 VAL A O 1
ATOM 896 N N . LEU A 1 114 ? 18.365 -88.983 18.409 1.00 56.68 134 LEU A N 1
ATOM 897 C CA . LEU A 1 114 ? 18.011 -87.774 19.140 1.00 52.05 134 LEU A CA 1
ATOM 898 C C . LEU A 1 114 ? 16.961 -88.130 20.197 1.00 59.41 134 LEU A C 1
ATOM 899 O O . LEU A 1 114 ? 16.153 -89.089 20.032 1.00 53.33 134 LEU A O 1
ATOM 904 N N . ASP A 1 115 ? 17.014 -87.391 21.298 1.00 58.13 135 ASP A N 1
ATOM 905 C CA . ASP A 1 115 ? 16.043 -87.516 22.356 1.00 55.49 135 ASP A CA 1
ATOM 906 C C . ASP A 1 115 ? 14.925 -86.545 22.122 1.00 56.62 135 ASP A C 1
ATOM 907 O O . ASP A 1 115 ? 15.097 -85.310 22.176 1.00 58.79 135 ASP A O 1
ATOM 912 N N . ALA A 1 116 ? 13.778 -87.140 21.803 1.00 55.45 136 ALA A N 1
ATOM 913 C CA . ALA A 1 116 ? 12.530 -86.421 21.624 1.00 52.75 136 ALA A CA 1
ATOM 914 C C . ALA A 1 116 ? 11.939 -86.182 22.984 1.00 53.57 136 ALA A C 1
ATOM 915 O O . ALA A 1 116 ? 11.820 -87.111 23.800 1.00 55.63 136 ALA A O 1
ATOM 917 N N . GLU A 1 117 ? 11.595 -84.928 23.204 1.00 57.83 137 GLU A N 1
ATOM 918 C CA . GLU A 1 117 ? 10.892 -84.452 24.379 1.00 62.22 137 GLU A CA 1
ATOM 919 C C . GLU A 1 117 ? 9.689 -83.636 23.862 1.00 70.95 137 GLU A C 1
ATOM 920 O O . GLU A 1 117 ? 9.859 -82.488 23.408 1.00 72.55 137 GLU A O 1
ATOM 926 N N . ILE A 1 118 ? 8.501 -84.266 23.856 1.00 72.12 138 ILE A N 1
ATOM 927 C CA . ILE A 1 118 ? 7.221 -83.642 23.439 1.00 66.88 138 ILE A CA 1
ATOM 928 C C . ILE A 1 118 ? 6.706 -82.712 24.529 1.00 72.60 138 ILE A C 1
ATOM 929 O O . ILE A 1 118 ? 6.055 -83.151 25.474 1.00 74.21 138 ILE A O 1
ATOM 934 N N . GLY A 1 119 ? 7.017 -81.430 24.399 1.00 93.21 139 GLY A N 1
ATOM 935 C CA . GLY A 1 119 ? 6.647 -80.439 25.400 1.00 100.97 139 GLY A CA 1
ATOM 936 C C . GLY A 1 119 ? 5.367 -79.649 25.123 1.00 107.14 139 GLY A C 1
ATOM 937 O O . GLY A 1 119 ? 5.371 -78.434 25.377 1.00 121.45 139 GLY A O 1
ATOM 938 N N . GLY A 1 120 ? 4.297 -80.297 24.605 1.00 84.81 140 GLY A N 1
ATOM 939 C CA . GLY A 1 120 ? 2.952 -79.651 24.537 1.00 71.60 140 GLY A CA 1
ATOM 940 C C . GLY A 1 120 ? 2.104 -79.793 23.279 1.00 80.86 140 GLY A C 1
ATOM 941 O O . GLY A 1 120 ? 2.480 -79.309 22.219 1.00 84.79 140 GLY A O 1
ATOM 942 N N . VAL A 1 121 ? 0.943 -80.426 23.406 1.00 69.52 141 VAL A N 1
ATOM 943 C CA . VAL A 1 121 ? 0.156 -80.868 22.272 1.00 75.60 141 VAL A CA 1
ATOM 944 C C . VAL A 1 121 ? -1.207 -80.314 22.511 1.00 91.14 141 VAL A C 1
ATOM 945 O O . VAL A 1 121 ? -1.852 -80.658 23.496 1.00 120.32 141 VAL A O 1
ATOM 949 N N . ALA A 1 122 ? -1.658 -79.476 21.592 1.00 95.24 142 ALA A N 1
ATOM 950 C CA . ALA A 1 122 ? -2.829 -78.661 21.822 1.00 91.34 142 ALA A CA 1
ATOM 951 C C . ALA A 1 122 ? -3.629 -78.453 20.540 1.00 99.93 142 ALA A C 1
ATOM 952 O O . ALA A 1 122 ? -3.138 -78.704 19.425 1.00 97.46 142 ALA A O 1
ATOM 954 N N . LYS A 1 123 ? -4.886 -78.048 20.732 1.00 106.03 143 LYS A N 1
ATOM 955 C CA . LYS A 1 123 ? -5.661 -77.337 19.720 1.00 108.71 143 LYS A CA 1
ATOM 956 C C . LYS A 1 123 ? -5.552 -75.837 19.988 1.00 115.36 143 LYS A C 1
ATOM 957 O O . LYS A 1 123 ? -5.682 -75.387 21.127 1.00 109.56 143 LYS A O 1
ATOM 963 N N . GLY A 1 124 ? -5.273 -75.070 18.939 1.00 134.42 144 GLY A N 1
ATOM 964 C CA . GLY A 1 124 ? -4.913 -73.660 19.099 1.00 157.16 144 GLY A CA 1
ATOM 965 C C . GLY A 1 124 ? -6.076 -72.716 19.340 1.00 169.46 144 GLY A C 1
ATOM 966 O O . GLY A 1 124 ? -7.239 -73.156 19.473 1.00 153.63 144 GLY A O 1
ATOM 967 N N . LYS A 1 125 ? -5.733 -71.419 19.408 1.00 164.91 145 LYS A N 1
ATOM 968 C CA . LYS A 1 125 ? -6.667 -70.281 19.341 1.00 146.26 145 LYS A CA 1
ATOM 969 C C . LYS A 1 125 ? -7.924 -70.648 18.498 1.00 148.21 145 LYS A C 1
ATOM 970 O O . LYS A 1 125 ? -9.062 -70.628 18.989 1.00 123.23 145 LYS A O 1
ATOM 976 N N . ASP A 1 126 ? -7.662 -71.068 17.258 1.00 146.05 146 ASP A N 1
ATOM 977 C CA . ASP A 1 126 ? -8.651 -71.322 16.201 1.00 136.11 146 ASP A CA 1
ATOM 978 C C . ASP A 1 126 ? -9.291 -72.725 16.141 1.00 125.34 146 ASP A C 1
ATOM 979 O O . ASP A 1 126 ? -10.084 -72.985 15.240 1.00 117.24 146 ASP A O 1
ATOM 984 N N . GLY A 1 127 ? -8.950 -73.628 17.060 1.00 120.58 147 GLY A N 1
ATOM 985 C CA . GLY A 1 127 ? -9.377 -75.038 16.939 1.00 117.00 147 GLY A CA 1
ATOM 986 C C . GLY A 1 127 ? -8.602 -75.950 15.969 1.00 124.95 147 GLY A C 1
ATOM 987 O O . GLY A 1 127 ? -8.969 -77.128 15.798 1.00 112.85 147 GLY A O 1
ATOM 988 N N . LYS A 1 128 ? -7.548 -75.414 15.329 1.00 128.68 148 LYS A N 1
ATOM 989 C CA . LYS A 1 128 ? -6.554 -76.217 14.575 1.00 113.79 148 LYS A CA 1
ATOM 990 C C . LYS A 1 128 ? -5.311 -76.522 15.433 1.00 113.07 148 LYS A C 1
ATOM 991 O O . LYS A 1 128 ? -4.859 -75.675 16.221 1.00 100.13 148 LYS A O 1
ATOM 997 N N . GLU A 1 129 ? -4.780 -77.737 15.260 1.00 106.11 149 GLU A N 1
ATOM 998 C CA . GLU A 1 129 ? -3.675 -78.318 16.072 1.00 100.71 149 GLU A CA 1
ATOM 999 C C . GLU A 1 129 ? -2.321 -77.543 16.177 1.00 90.48 149 GLU A C 1
ATOM 1000 O O . GLU A 1 129 ? -1.849 -76.896 15.221 1.00 86.08 149 GLU A O 1
ATOM 1006 N N . LYS A 1 130 ? -1.702 -77.638 17.345 1.00 74.89 150 LYS A N 1
ATOM 1007 C CA . LYS A 1 130 ? -0.302 -77.266 17.502 1.00 76.70 150 LYS A CA 1
ATOM 1008 C C . LYS A 1 130 ? 0.506 -78.330 18.290 1.00 78.98 150 LYS A C 1
ATOM 1009 O O . LYS A 1 130 ? -0.090 -79.266 18.871 1.00 76.81 150 LYS A O 1
ATOM 1015 N N . ILE A 1 131 ? 1.845 -78.246 18.194 1.00 70.58 151 ILE A N 1
ATOM 1016 C CA . ILE A 1 131 ? 2.793 -79.050 18.992 1.00 67.38 151 ILE A CA 1
ATOM 1017 C C . ILE A 1 131 ? 3.996 -78.239 19.306 1.00 71.65 151 ILE A C 1
ATOM 1018 O O . ILE A 1 131 ? 4.324 -77.319 18.573 1.00 79.91 151 ILE A O 1
ATOM 1023 N N . GLY A 1 132 ? 4.636 -78.592 20.412 1.00 75.45 152 GLY A N 1
ATOM 1024 C CA . GLY A 1 132 ? 5.963 -78.103 20.771 1.00 78.05 152 GLY A CA 1
ATOM 1025 C C . GLY A 1 132 ? 6.763 -79.357 21.053 1.00 80.26 152 GLY A C 1
ATOM 1026 O O . GLY A 1 132 ? 6.228 -80.310 21.627 1.00 94.05 152 GLY A O 1
ATOM 1027 N N . PHE A 1 133 ? 8.012 -79.398 20.607 1.00 72.59 153 PHE A N 1
ATOM 1028 C CA . PHE A 1 133 ? 8.902 -80.494 20.978 1.00 66.83 153 PHE A CA 1
ATOM 1029 C C . PHE A 1 133 ? 10.344 -80.119 20.861 1.00 65.40 153 PHE A C 1
ATOM 1030 O O . PHE A 1 133 ? 10.682 -79.148 20.199 1.00 70.62 153 PHE A O 1
ATOM 1038 N N . SER A 1 134 ? 11.183 -80.884 21.548 1.00 70.61 154 SER A N 1
ATOM 1039 C CA . SER A 1 134 ? 12.611 -80.734 21.446 1.00 64.44 154 SER A CA 1
ATOM 1040 C C . SER A 1 134 ? 13.191 -82.047 20.889 1.00 65.02 154 SER A C 1
ATOM 1041 O O . SER A 1 134 ? 12.681 -83.153 21.150 1.00 65.68 154 SER A O 1
ATOM 1044 N N . LEU A 1 135 ? 14.230 -81.900 20.079 1.00 59.44 155 LEU A N 1
ATOM 1045 C CA . LEU A 1 135 ? 15.118 -83.000 19.713 1.00 63.13 155 LEU A CA 1
ATOM 1046 C C . LEU A 1 135 ? 16.505 -82.591 20.115 1.00 59.65 155 LEU A C 1
ATOM 1047 O O . LEU A 1 135 ? 16.964 -81.479 19.774 1.00 64.67 155 LEU A O 1
ATOM 1052 N N . ASN A 1 136 ? 17.181 -83.471 20.841 1.00 58.36 156 ASN A N 1
ATOM 1053 C CA . ASN A 1 136 ? 18.557 -83.170 21.232 1.00 57.07 156 ASN A CA 1
ATOM 1054 C C . ASN A 1 136 ? 19.367 -84.410 21.327 1.00 53.50 156 ASN A C 1
ATOM 1055 O O . ASN A 1 136 ? 18.819 -85.485 21.538 1.00 58.28 156 ASN A O 1
ATOM 1060 N N . GLY A 1 137 ? 20.664 -84.260 21.089 1.00 51.64 157 GLY A N 1
ATOM 1061 C CA . GLY A 1 137 ? 21.621 -85.367 21.098 1.00 49.81 157 GLY A CA 1
ATOM 1062 C C . GLY A 1 137 ? 23.015 -84.869 20.728 1.00 51.92 157 GLY A C 1
ATOM 1063 O O . GLY A 1 137 ? 23.190 -83.751 20.277 1.00 55.62 157 GLY A O 1
ATOM 1064 N N . LYS A 1 138 ? 24.002 -85.723 20.923 1.00 56.97 158 LYS A N 1
ATOM 1065 C CA . LYS A 1 138 ? 25.386 -85.395 20.692 1.00 56.33 158 LYS A CA 1
ATOM 1066 C C . LYS A 1 138 ? 25.844 -86.175 19.430 1.00 55.63 158 LYS A C 1
ATOM 1067 O O . LYS A 1 138 ? 25.604 -87.368 19.310 1.00 58.13 158 LYS A O 1
ATOM 1069 N N . ILE A 1 139 ? 26.486 -85.511 18.471 1.00 55.65 159 ILE A N 1
ATOM 1070 C CA . ILE A 1 139 ? 27.145 -86.225 17.354 1.00 53.40 159 ILE A CA 1
ATOM 1071 C C . ILE A 1 139 ? 28.637 -85.895 17.369 1.00 57.28 159 ILE A C 1
ATOM 1072 O O . ILE A 1 139 ? 29.050 -84.832 17.908 1.00 64.44 159 ILE A O 1
ATOM 1077 N N . LYS A 1 140 ? 29.434 -86.788 16.790 1.00 53.13 160 LYS A N 1
ATOM 1078 C CA . LYS A 1 140 ? 30.881 -86.611 16.729 1.00 53.80 160 LYS A CA 1
ATOM 1079 C C . LYS A 1 140 ? 31.349 -86.112 15.351 1.00 55.91 160 LYS A C 1
ATOM 1080 O O . LYS A 1 140 ? 31.141 -86.804 14.362 1.00 63.45 160 LYS A O 1
ATOM 1086 N N . ARG A 1 141 ? 31.982 -84.938 15.275 1.00 56.14 161 ARG A N 1
ATOM 1087 C CA . ARG A 1 141 ? 32.708 -84.455 14.043 1.00 50.67 161 ARG A CA 1
ATOM 1088 C C . ARG A 1 141 ? 33.403 -85.612 13.306 1.00 50.76 161 ARG A C 1
ATOM 1089 O O . ARG A 1 141 ? 33.283 -85.751 12.096 1.00 62.72 161 ARG A O 1
ATOM 1097 N N . SER A 1 142 ? 34.067 -86.485 14.047 1.00 48.89 162 SER A N 1
ATOM 1098 C CA . SER A 1 142 ? 34.853 -87.541 13.438 1.00 50.85 162 SER A CA 1
ATOM 1099 C C . SER A 1 142 ? 34.007 -88.631 12.747 1.00 55.43 162 SER A C 1
ATOM 1100 O O . SER A 1 142 ? 34.492 -89.335 11.875 1.00 63.00 162 SER A O 1
ATOM 1103 N N . ASP A 1 143 ? 32.757 -88.801 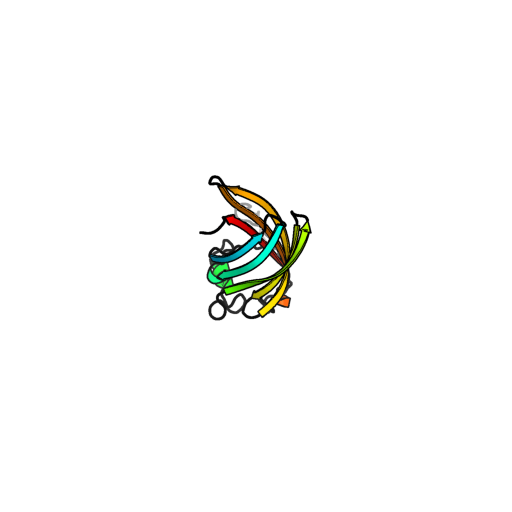13.161 1.00 62.85 163 ASP A N 1
ATOM 1104 C CA . ASP A 1 143 ? 31.866 -89.767 12.527 1.00 59.79 163 ASP A CA 1
ATOM 1105 C C . ASP A 1 143 ? 31.482 -89.273 11.140 1.00 59.99 163 ASP A C 1
ATOM 1106 O O . ASP A 1 143 ? 31.142 -90.067 10.288 1.00 60.09 163 ASP A O 1
ATOM 1111 N N . PHE A 1 144 ? 31.554 -87.960 10.940 1.00 50.83 164 PHE A N 1
ATOM 1112 C CA . PHE A 1 144 ? 31.146 -87.327 9.724 1.00 52.02 164 PHE A CA 1
ATOM 1113 C C . PHE A 1 144 ? 32.346 -86.874 8.925 1.00 56.91 164 PHE A C 1
ATOM 1114 O O . PHE A 1 144 ? 32.186 -86.096 7.986 1.00 51.13 164 PHE A O 1
ATOM 1122 N N . LYS A 1 145 ? 33.538 -87.332 9.328 1.00 59.43 165 LYS A N 1
ATOM 1123 C CA . LYS A 1 145 ? 34.813 -86.845 8.819 1.00 56.78 165 LYS A CA 1
ATOM 1124 C C . LYS A 1 145 ? 34.777 -85.307 8.618 1.00 53.02 165 LYS A C 1
ATOM 1125 O O . LYS A 1 145 ? 35.351 -84.755 7.669 1.00 65.43 165 LYS A O 1
ATOM 1131 N N . PHE A 1 146 ? 34.098 -84.627 9.536 1.00 45.30 166 PHE A N 1
ATOM 1132 C CA . PHE A 1 146 ? 33.849 -83.161 9.455 1.00 54.07 166 PHE A CA 1
ATOM 1133 C C . PHE A 1 146 ? 34.917 -82.288 10.149 1.00 56.70 166 PHE A C 1
ATOM 1134 O O . PHE A 1 146 ? 35.310 -82.568 11.312 1.00 60.57 166 PHE A O 1
ATOM 1142 N N . ALA A 1 147 ? 35.331 -81.230 9.431 1.00 53.15 167 ALA A N 1
ATOM 1143 C CA . ALA A 1 147 ? 36.471 -80.334 9.768 1.00 53.19 167 ALA A CA 1
ATOM 1144 C C . ALA A 1 147 ? 37.701 -81.096 10.219 1.00 57.71 167 ALA A C 1
ATOM 1145 O O . ALA A 1 147 ? 38.301 -80.744 11.255 1.00 65.94 167 ALA A O 1
ATOM 1147 N N . THR A 1 148 ? 38.050 -82.154 9.476 1.00 56.38 168 THR A N 1
ATOM 1148 C CA . THR A 1 148 ? 39.119 -83.097 9.892 1.00 66.95 168 THR A CA 1
ATOM 1149 C C . THR A 1 148 ? 40.488 -82.460 10.100 1.00 62.11 168 THR A C 1
ATOM 1150 O O . THR A 1 148 ? 41.331 -83.060 10.744 1.00 61.71 168 THR A O 1
ATOM 1154 N N . SER A 1 149 ? 40.712 -81.275 9.538 1.00 63.04 169 SER A N 1
ATOM 1155 C CA . SER A 1 149 ? 42.010 -80.607 9.646 1.00 70.37 169 SER A CA 1
ATOM 1156 C C . SER A 1 149 ? 42.107 -79.814 10.973 1.00 71.28 169 SER A C 1
ATOM 1157 O O . SER A 1 149 ? 43.217 -79.521 11.434 1.00 81.19 169 SER A O 1
ATOM 1160 N N . THR A 1 150 ? 40.955 -79.453 11.555 1.00 66.54 170 THR A N 1
ATOM 1161 C CA . THR A 1 150 ? 40.886 -78.908 12.929 1.00 63.73 170 THR A CA 1
ATOM 1162 C C . THR A 1 150 ? 40.980 -79.999 14.008 1.00 63.66 170 THR A C 1
ATOM 1163 O O . THR A 1 150 ? 40.147 -80.910 14.032 1.00 60.68 170 THR A O 1
ATOM 1167 N N . SER A 1 151 ? 42.039 -79.928 14.837 1.00 66.35 171 SER A N 1
ATOM 1168 C CA . SER A 1 151 ? 42.332 -80.871 15.956 1.00 66.58 171 SER A CA 1
ATOM 1169 C C . SER A 1 151 ? 41.154 -81.013 16.888 1.00 62.44 171 SER A C 1
ATOM 1170 O O . SER A 1 151 ? 40.432 -80.015 17.150 1.00 52.44 171 SER A O 1
ATOM 1173 N N . THR A 1 152 ? 40.952 -82.218 17.418 1.00 57.68 172 THR A N 1
ATOM 1174 C CA . THR A 1 152 ? 39.951 -82.318 18.492 1.00 61.89 172 THR A CA 1
ATOM 1175 C C . THR A 1 152 ? 40.347 -81.546 19.784 1.00 67.31 172 THR A C 1
ATOM 1176 O O . THR A 1 152 ? 39.485 -81.327 20.629 1.00 68.05 172 THR A O 1
ATOM 1180 N N . ILE A 1 153 ? 41.621 -81.137 19.931 1.00 62.17 173 ILE A N 1
ATOM 1181 C CA . ILE A 1 153 ? 42.049 -80.304 21.058 1.00 59.16 173 ILE A CA 1
ATOM 1182 C C . ILE A 1 153 ? 41.408 -78.921 20.996 1.00 60.07 173 ILE A C 1
ATOM 1183 O O . ILE A 1 153 ? 40.738 -78.498 21.930 1.00 81.60 173 ILE A O 1
ATOM 1188 N N . THR A 1 154 ? 41.569 -78.250 19.875 1.00 59.08 174 THR A N 1
ATOM 1189 C CA . THR A 1 154 ? 41.063 -76.896 19.646 1.00 62.78 174 THR A CA 1
ATOM 1190 C C . THR A 1 154 ? 39.536 -76.800 19.616 1.00 59.50 174 THR A C 1
ATOM 1191 O O . THR A 1 154 ? 38.939 -75.819 20.120 1.00 56.97 174 THR A O 1
ATOM 1195 N N . LEU A 1 155 ? 38.917 -77.763 18.930 1.00 60.09 175 LEU A N 1
ATOM 1196 C CA . LEU A 1 155 ? 37.466 -77.753 18.674 1.00 54.10 175 LEU A CA 1
ATOM 1197 C C . LEU A 1 155 ? 37.051 -79.131 19.022 1.00 58.86 175 LEU A C 1
ATOM 1198 O O . LEU A 1 155 ? 37.667 -80.091 18.553 1.00 60.63 175 LEU A O 1
ATOM 1203 N N . SER A 1 156 ? 36.063 -79.213 19.912 1.00 60.85 176 SER A N 1
ATOM 1204 C CA . SER A 1 156 ? 35.613 -80.478 20.464 1.00 58.61 176 SER A CA 1
ATOM 1205 C C . SER A 1 156 ? 35.153 -81.432 19.346 1.00 59.06 176 SER A C 1
ATOM 1206 O O . SER A 1 156 ? 34.535 -80.990 18.355 1.00 53.91 176 SER A O 1
ATOM 1209 N N . ASP A 1 157 ? 35.416 -82.727 19.506 1.00 57.12 177 ASP A N 1
ATOM 1210 C CA . ASP A 1 157 ? 34.797 -83.692 18.594 1.00 54.49 177 ASP A CA 1
ATOM 1211 C C . ASP A 1 157 ? 33.268 -83.683 18.706 1.00 62.88 177 ASP A C 1
ATOM 1212 O O . ASP A 1 157 ? 32.580 -84.005 17.726 1.00 71.35 177 ASP A O 1
ATOM 1217 N N . ASP A 1 158 ? 32.742 -83.298 19.879 1.00 57.98 178 ASP A N 1
ATOM 1218 C CA . ASP A 1 158 ? 31.305 -83.375 20.171 1.00 57.90 178 ASP A CA 1
ATOM 1219 C C . ASP A 1 158 ? 30.563 -82.103 19.837 1.00 59.14 178 ASP A C 1
ATOM 1220 O O . ASP A 1 158 ? 30.954 -81.000 20.278 1.00 67.35 178 ASP A O 1
ATOM 1225 N N . ILE A 1 159 ? 29.476 -82.283 19.087 1.00 53.94 179 ILE A N 1
ATOM 1226 C CA . ILE A 1 159 ? 28.501 -81.229 18.830 1.00 56.85 179 ILE A CA 1
ATOM 1227 C C . ILE A 1 159 ? 27.176 -81.600 19.525 1.00 54.77 179 ILE A C 1
ATOM 1228 O O . ILE A 1 159 ? 26.752 -82.750 19.424 1.00 54.22 179 ILE A O 1
ATOM 1233 N N . ASN A 1 160 ? 26.536 -80.636 20.199 1.00 56.37 180 ASN A N 1
ATOM 1234 C CA . ASN A 1 160 ? 25.242 -80.833 20.868 1.00 62.67 180 ASN A CA 1
ATOM 1235 C C . ASN A 1 160 ? 24.157 -80.211 20.056 1.00 64.01 180 ASN A C 1
ATOM 1236 O O . ASN A 1 160 ? 24.094 -78.978 19.889 1.00 60.44 180 ASN A O 1
ATOM 1241 N N . LEU A 1 161 ? 23.297 -81.085 19.562 1.00 57.83 181 LEU A N 1
ATOM 1242 C CA . LEU A 1 161 ? 22.190 -80.691 18.728 1.00 58.31 181 LEU A CA 1
ATOM 1243 C C . LEU A 1 161 ? 21.020 -80.358 19.607 1.00 60.71 181 LEU A C 1
ATOM 1244 O O . LEU A 1 161 ? 20.666 -81.147 20.485 1.00 64.84 181 LEU A O 1
ATOM 1249 N N . CYS A 1 162 ? 20.442 -79.184 19.396 1.00 64.74 182 CYS A N 1
ATOM 1250 C CA . CYS A 1 162 ? 19.160 -78.829 19.994 1.00 70.92 182 CYS A CA 1
ATOM 1251 C C . CYS A 1 162 ? 18.159 -78.271 18.954 1.00 74.78 182 CYS A C 1
ATOM 1252 O O . CYS A 1 162 ? 18.296 -77.120 18.498 1.00 79.31 182 CYS A O 1
ATOM 1255 N N . ILE A 1 163 ? 17.175 -79.081 18.571 1.00 63.93 183 ILE A N 1
ATOM 1256 C CA . ILE A 1 163 ? 16.134 -78.606 17.666 1.00 63.00 183 ILE A CA 1
ATOM 1257 C C . ILE A 1 163 ? 14.935 -78.326 18.530 1.00 66.97 183 ILE A C 1
ATOM 1258 O O . ILE A 1 163 ? 14.359 -79.240 19.093 1.00 68.29 183 ILE A O 1
ATOM 1263 N N . GLU A 1 164 ? 14.573 -77.059 18.656 1.00 72.38 184 GLU A N 1
ATOM 1264 C CA . GLU A 1 164 ? 13.431 -76.668 19.461 1.00 68.52 184 GLU A CA 1
AT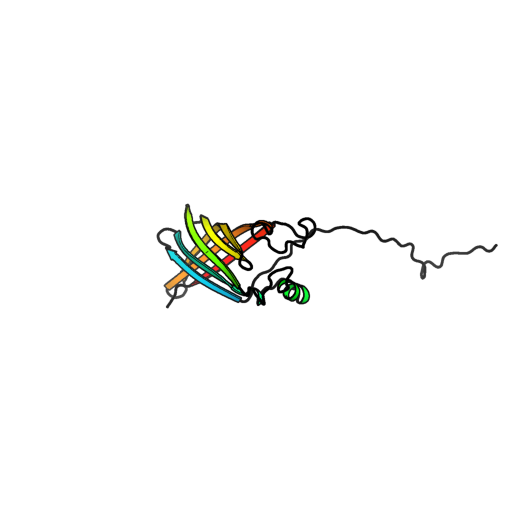OM 1265 C C . GLU A 1 164 ? 12.325 -76.190 18.503 1.00 68.99 184 GLU A C 1
ATOM 1266 O O . GLU A 1 164 ? 12.491 -75.180 17.829 1.00 72.60 184 GLU A O 1
ATOM 1272 N N . VAL A 1 165 ? 11.215 -76.910 18.424 1.00 59.77 185 VAL A N 1
ATOM 1273 C CA . VAL A 1 165 ? 10.192 -76.667 17.385 1.00 65.84 185 VAL A CA 1
ATOM 1274 C C . VAL A 1 165 ? 8.843 -76.344 18.012 1.00 69.15 185 VAL A C 1
ATOM 1275 O O . VAL A 1 165 ? 8.428 -77.070 18.933 1.00 74.02 185 VAL A O 1
ATOM 1279 N N . GLU A 1 166 ? 8.207 -75.245 17.556 1.00 72.10 186 GLU A N 1
ATOM 1280 C CA . GLU A 1 166 ? 6.730 -75.010 17.652 1.00 69.88 186 GLU A CA 1
ATOM 1281 C C . GLU A 1 166 ? 6.201 -75.186 16.238 1.00 69.24 186 GLU A C 1
ATOM 1282 O O . GLU A 1 166 ? 6.877 -74.838 15.269 1.00 77.88 186 GLU A O 1
ATOM 1284 N N . ALA A 1 167 ? 5.036 -75.806 16.106 1.00 69.78 187 ALA A N 1
ATOM 1285 C CA . ALA A 1 167 ? 4.507 -76.165 14.794 1.00 75.24 187 ALA A CA 1
ATOM 1286 C C . ALA A 1 167 ? 2.980 -76.323 14.783 1.00 84.83 187 ALA A C 1
ATOM 1287 O O . ALA A 1 167 ? 2.394 -76.896 15.709 1.00 100.95 187 ALA A O 1
ATOM 1289 N N . ASN A 1 168 ? 2.368 -75.829 13.705 1.00 83.17 188 ASN A N 1
ATOM 1290 C CA . ASN A 1 168 ? 0.925 -75.746 13.536 1.00 68.48 188 ASN A CA 1
ATOM 1291 C C . ASN A 1 168 ? 0.476 -76.735 12.453 1.00 69.91 188 ASN A C 1
ATOM 1292 O O . ASN A 1 168 ? 1.242 -77.081 11.539 1.00 70.52 188 ASN A O 1
ATOM 1297 N N . GLU A 1 169 ? -0.749 -77.231 12.575 1.00 71.67 189 GLU A N 1
ATOM 1298 C CA . GLU A 1 169 ? -1.322 -78.137 11.560 1.00 87.95 189 GLU A CA 1
ATOM 1299 C C . GLU A 1 169 ? -1.410 -77.487 10.134 1.00 99.46 189 GLU A C 1
ATOM 1300 O O . GLU A 1 169 ? -1.433 -76.261 10.012 1.00 95.46 189 GLU A O 1
ATOM 1306 N N . LYS A 1 170 ? -1.476 -78.310 9.080 1.00 106.42 190 LYS A N 1
ATOM 1307 C CA . LYS A 1 170 ? -1.475 -77.854 7.678 1.00 110.83 190 LYS A CA 1
ATOM 1308 C C . LYS A 1 170 ? -2.829 -77.419 7.070 1.00 131.28 190 LYS A C 1
ATOM 1309 O O . LYS A 1 170 ? -3.861 -77.436 7.756 1.00 141.53 190 LYS A O 1
ATOM 1315 N N . GLU A 1 171 ? -2.793 -77.046 5.774 1.00 135.91 191 GLU A N 1
ATOM 1316 C CA . GLU A 1 171 ? -3.951 -76.617 4.946 1.00 116.40 191 GLU A CA 1
ATOM 1317 C C . GLU A 1 171 ? -4.725 -75.464 5.601 1.00 124.39 191 GLU A C 1
ATOM 1318 O O . GLU A 1 171 ? -4.142 -74.644 6.334 1.00 113.12 191 GLU A O 1
#

CATH classification: 2.40.128.110

InterPro domains:
  IPR007372 Lipid/polyisoprenoid-binding, YceI-like [PF04264] (24-187)
  IPR007372 Lipid/polyisoprenoid-binding, YceI-like [SM00867] (23-188)
  IPR036761 Lipid/polyisoprenoid-binding, YceI-like superfamily [G3DSA:2.40.128.110] (22-189)
  IPR036761 Lipid/polyisoprenoid-binding, YceI-like superfamily [SSF101874] (21-189)

B-factor: mean 72.6, std 20.19, range [39.49, 169.46]

Foldseek 3Di:
DDDDDDPVVPDDPDDDDDDDDDDDQDKDFPDKDWDWDADLVALDTDWIKMKGFLLRICSPDVVVSVVCCDPLHQVCVQPGIKMWIWDDWADPHNQWTKTWTWIAGNNFIDIDIWIKGWDDWDQDPVRFIKTKIKTKDKDFCVSRVGSVVDDCVVPPRIDIDIDTDIDTDDD

Organism: Campylobacter jejuni subsp. jejuni serotype O:2 (strain ATCC 700819 / NCTC 11168) (NCBI:txid192222)

Solvent-accessible surface area: 12576 Å² total; per-residue (Å²): 195,170,156,194,127,115,81,176,88,165,64,132,144,54,182,208,152,204,138,169,150,178,98,139,79,81,57,92,51,87,73,137,71,49,78,56,65,35,50,60,102,35,8,51,6,128,93,4,40,22,46,25,86,2,77,21,16,47,17,149,62,135,110,78,16,74,85,25,39,91,116,56,34,20,76,16,109,135,69,67,49,16,47,13,60,25,136,114,30,72,83,120,67,93,115,101,2,90,0,25,0,35,8,30,6,27,53,50,66,92,64,14,75,5,76,2,79,11,68,41,66,40,144,13,181,112,49,102,42,76,22,18,7,15,4,55,16,69,12,107,10,62,61,2,159,19,7,95,97,31,55,78,162,117,60,62,27,82,57,123,34,89,63,138,34,97,20,122,98,181,138

Radius of gyration: 23.83 Å; Cα contacts (8 Å, |Δi|>4): 316; chains: 1; bounding box: 87×54×44 Å